Protein AF-A0A1B7NPH6-F1 (afdb_monomer_lite)

InterPro domains:
  IPR001806 Small GTPase [PF00071] (15-55)
  IPR001806 Small GTPase [PS51421] (1-100)
  IPR027417 P-loop containing nucleoside triphosphate hydrolase [G3DSA:3.40.50.300] (7-63)
  IPR027417 P-loop containing nucleoside triphosphate hydrolas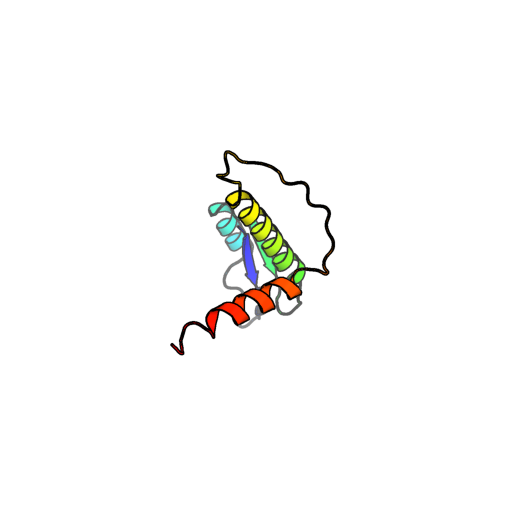e [SSF52540] (15-63)

Organism: NCBI:txid1955775

Structure (mmCIF, N/CA/C/O backbone):
data_AF-A0A1B7NPH6-F1
#
_entry.id   AF-A0A1B7NPH6-F1
#
loop_
_atom_site.group_PDB
_atom_site.id
_atom_site.type_symbol
_atom_site.label_atom_id
_atom_site.label_alt_id
_atom_site.label_comp_id
_atom_site.label_asym_id
_atom_site.label_entity_id
_atom_site.label_seq_id
_atom_site.pdbx_PDB_ins_code
_atom_site.Cartn_x
_atom_site.Cartn_y
_atom_site.Cartn_z
_atom_site.occupancy
_atom_site.B_iso_or_equiv
_atom_site.auth_seq_id
_atom_site.auth_comp_id
_atom_site.auth_asym_id
_atom_site.auth_atom_id
_atom_site.pdbx_PDB_model_num
ATOM 1 N N . MET A 1 1 ? -11.143 -0.368 6.769 1.00 83.06 1 MET A N 1
ATOM 2 C CA . MET A 1 1 ? -10.292 -1.516 6.392 1.00 83.06 1 MET A CA 1
ATOM 3 C C . MET A 1 1 ? -9.507 -1.112 5.157 1.00 83.06 1 MET A C 1
ATOM 5 O O . MET A 1 1 ? -10.086 -0.508 4.255 1.00 83.06 1 MET A O 1
ATOM 9 N N . THR A 1 2 ? -8.200 -1.358 5.162 1.00 90.75 2 THR A N 1
ATOM 10 C CA . THR A 1 2 ? -7.254 -0.815 4.178 1.00 90.75 2 THR A CA 1
ATOM 11 C C . THR A 1 2 ? -6.361 -1.942 3.681 1.00 90.75 2 THR A C 1
ATOM 13 O O . THR A 1 2 ? -5.820 -2.696 4.487 1.00 90.75 2 THR A O 1
ATOM 16 N N . VAL A 1 3 ? -6.230 -2.060 2.363 1.00 92.25 3 VAL A N 1
ATOM 17 C CA . VAL A 1 3 ? -5.298 -2.961 1.683 1.00 92.25 3 VAL A CA 1
ATOM 18 C C . VAL A 1 3 ? -4.019 -2.183 1.408 1.00 92.25 3 VAL A C 1
ATOM 20 O O . VAL A 1 3 ? -4.068 -1.076 0.869 1.00 92.25 3 VAL A O 1
ATOM 23 N N . VAL A 1 4 ? -2.885 -2.766 1.784 1.00 92.69 4 VAL A N 1
ATOM 24 C CA . VAL A 1 4 ? -1.564 -2.153 1.633 1.00 92.69 4 VAL A CA 1
ATOM 25 C C . VAL A 1 4 ? -0.711 -3.028 0.723 1.00 92.69 4 VAL A C 1
ATOM 27 O O . VAL A 1 4 ? -0.652 -4.240 0.928 1.00 92.69 4 VAL A O 1
ATOM 30 N N . ALA A 1 5 ? -0.057 -2.422 -0.266 1.00 92.19 5 ALA A N 1
ATOM 31 C CA . ALA A 1 5 ? 0.911 -3.087 -1.134 1.00 92.19 5 ALA A CA 1
ATOM 32 C C . ALA A 1 5 ? 2.308 -2.481 -0.940 1.00 92.19 5 ALA A C 1
ATOM 34 O O . ALA A 1 5 ? 2.461 -1.261 -0.975 1.00 92.19 5 ALA A O 1
ATOM 35 N N . ASP A 1 6 ? 3.315 -3.335 -0.741 1.00 90.31 6 ASP A N 1
ATOM 36 C CA . ASP A 1 6 ? 4.720 -2.923 -0.650 1.00 90.31 6 ASP A CA 1
ATOM 37 C C . ASP A 1 6 ? 5.403 -3.013 -2.022 1.00 90.31 6 ASP A C 1
ATOM 39 O O . ASP A 1 6 ? 5.248 -3.996 -2.750 1.00 90.31 6 ASP A O 1
ATOM 43 N N . THR A 1 7 ? 6.164 -1.976 -2.362 1.00 89.44 7 THR A N 1
ATOM 44 C CA . THR A 1 7 ? 6.862 -1.793 -3.642 1.00 89.44 7 THR A CA 1
ATOM 45 C C . THR A 1 7 ? 8.390 -1.856 -3.513 1.00 89.44 7 THR A C 1
ATOM 47 O O . THR A 1 7 ? 9.095 -1.779 -4.517 1.00 89.44 7 THR A O 1
ATOM 50 N N . ALA A 1 8 ? 8.916 -2.079 -2.303 1.00 83.50 8 ALA A N 1
ATOM 51 C CA . ALA A 1 8 ? 10.344 -2.028 -1.972 1.00 83.50 8 ALA A CA 1
ATOM 52 C C . ALA A 1 8 ? 11.273 -2.963 -2.770 1.00 83.50 8 ALA A C 1
ATOM 54 O O . ALA A 1 8 ? 12.476 -2.708 -2.858 1.00 83.50 8 ALA A O 1
ATOM 55 N N . TRP A 1 9 ? 10.736 -4.047 -3.336 1.00 77.38 9 TRP A N 1
ATOM 56 C CA . TRP A 1 9 ? 11.518 -5.133 -3.943 1.00 77.38 9 TRP A CA 1
ATOM 57 C C . TRP A 1 9 ? 11.244 -5.337 -5.434 1.00 77.38 9 TRP A C 1
ATOM 59 O O . TRP A 1 9 ? 11.483 -6.420 -5.964 1.00 77.38 9 TRP A O 1
ATOM 69 N N . VAL A 1 10 ? 10.752 -4.300 -6.113 1.00 82.88 10 VAL A N 1
ATOM 70 C CA . VAL A 1 10 ? 10.601 -4.319 -7.570 1.00 82.88 10 VAL A CA 1
ATOM 71 C C . VAL A 1 10 ? 11.966 -4.090 -8.220 1.00 82.88 10 VAL A C 1
ATOM 73 O O . VAL A 1 10 ? 12.612 -3.066 -7.997 1.00 82.88 10 VAL A O 1
ATOM 76 N N . ALA A 1 11 ? 12.398 -5.050 -9.033 1.00 80.88 11 ALA A N 1
ATOM 77 C CA . ALA A 1 11 ? 13.635 -4.989 -9.805 1.00 80.88 11 ALA A CA 1
ATOM 78 C C . ALA A 1 11 ? 13.390 -5.498 -11.238 1.00 80.88 11 ALA A C 1
ATOM 80 O O . ALA A 1 11 ? 12.390 -6.178 -11.475 1.00 80.88 11 ALA A O 1
ATOM 81 N N . PRO A 1 12 ? 14.267 -5.205 -12.216 1.00 84.00 12 PRO A N 1
ATOM 82 C CA . PRO A 1 12 ? 14.090 -5.685 -13.590 1.00 84.00 12 PRO A CA 1
ATOM 83 C C . PRO A 1 12 ? 13.986 -7.215 -13.706 1.00 84.00 12 PRO A C 1
ATOM 85 O O . PRO A 1 12 ? 13.250 -7.721 -14.546 1.00 84.00 12 PRO A O 1
ATOM 88 N N . ASP A 1 13 ? 14.691 -7.950 -12.843 1.00 90.56 13 ASP A N 1
ATOM 89 C CA . ASP A 1 13 ? 14.674 -9.414 -12.739 1.00 90.56 13 ASP A CA 1
ATOM 90 C C . ASP A 1 13 ? 13.553 -9.949 -11.830 1.00 90.56 13 ASP A C 1
ATOM 92 O O . ASP A 1 13 ? 13.285 -11.151 -11.801 1.00 90.56 13 ASP A O 1
ATOM 96 N N . ARG A 1 14 ? 12.887 -9.062 -11.083 1.00 85.56 14 ARG A N 1
ATOM 97 C CA . ARG A 1 14 ? 11.774 -9.363 -10.173 1.00 85.56 14 ARG A CA 1
ATOM 98 C C . ARG A 1 14 ? 10.686 -8.304 -10.332 1.00 85.56 14 ARG A C 1
ATOM 100 O O . ARG A 1 14 ? 10.551 -7.418 -9.478 1.00 85.56 14 ARG A O 1
ATOM 107 N N . PRO A 1 15 ? 9.940 -8.350 -11.449 1.00 85.12 15 PRO A N 1
ATOM 108 C CA . PRO A 1 15 ? 8.904 -7.374 -11.710 1.00 85.12 15 PRO A CA 1
ATOM 109 C C . PRO A 1 15 ? 7.780 -7.497 -10.686 1.00 85.12 15 PRO A C 1
ATOM 111 O O . PRO A 1 15 ? 7.564 -8.528 -10.044 1.00 85.12 15 PRO A O 1
ATOM 114 N N . ARG A 1 16 ? 7.034 -6.407 -10.558 1.00 88.06 16 ARG A N 1
ATOM 115 C CA . ARG A 1 16 ? 5.865 -6.336 -9.694 1.00 88.06 16 ARG A CA 1
ATOM 116 C C . ARG A 1 16 ? 4.808 -7.360 -10.136 1.00 88.06 16 ARG A C 1
ATOM 118 O O . ARG A 1 16 ? 4.420 -7.373 -11.297 1.00 88.06 16 ARG A O 1
ATOM 125 N N . ALA A 1 17 ? 4.322 -8.174 -9.195 1.00 88.44 17 ALA A N 1
ATOM 126 C CA . ALA A 1 17 ? 3.341 -9.230 -9.476 1.00 88.44 17 ALA A CA 1
ATOM 127 C C . ALA A 1 17 ? 1.894 -8.727 -9.630 1.00 88.44 17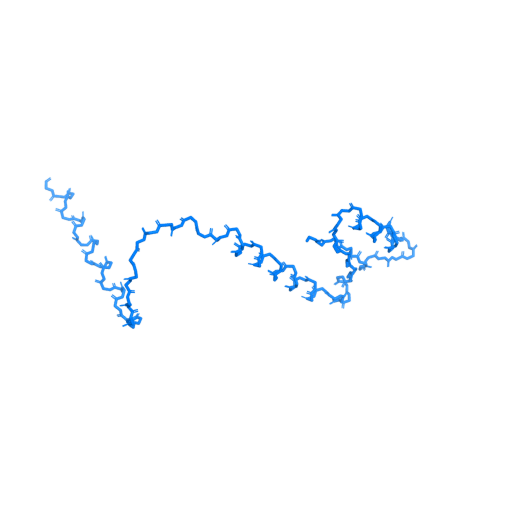 ALA A C 1
ATOM 129 O O . ALA A 1 17 ? 1.093 -9.374 -10.290 1.00 88.44 17 ALA A O 1
ATOM 130 N N . VAL A 1 18 ? 1.555 -7.606 -8.991 1.00 89.44 18 VAL A N 1
ATOM 131 C CA . VAL A 1 18 ? 0.203 -7.028 -8.986 1.00 89.44 18 VAL A CA 1
ATOM 132 C C . VAL A 1 18 ? 0.322 -5.570 -9.358 1.00 89.44 18 VAL A C 1
ATOM 134 O O . VAL A 1 18 ? 0.953 -4.830 -8.613 1.00 89.44 18 VAL A O 1
ATOM 137 N N . THR A 1 19 ? -0.275 -5.141 -10.459 1.00 92.69 19 THR A N 1
ATOM 138 C CA . THR A 1 19 ? -0.269 -3.737 -10.891 1.00 92.69 19 THR A CA 1
ATOM 139 C C . THR A 1 19 ? -1.009 -2.827 -9.904 1.00 92.69 19 THR A C 1
ATOM 141 O O . THR A 1 19 ? -1.758 -3.275 -9.028 1.00 92.69 19 THR A O 1
ATOM 144 N N . THR A 1 20 ? -0.796 -1.517 -10.024 1.00 93.88 20 THR A N 1
ATO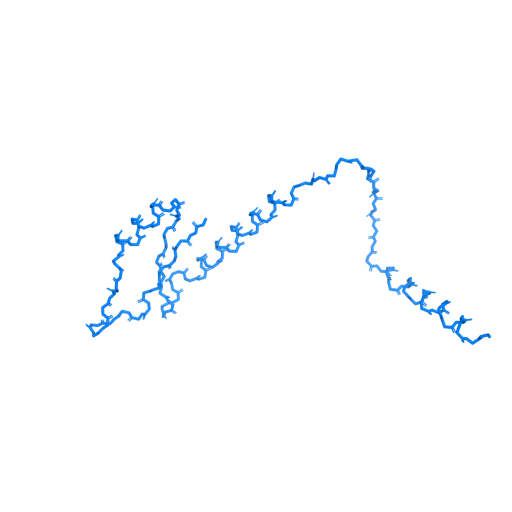M 145 C CA . THR A 1 20 ? -1.521 -0.525 -9.220 1.00 93.88 20 THR A CA 1
ATOM 146 C C . THR A 1 20 ? -3.024 -0.591 -9.488 1.00 93.88 20 THR A C 1
ATOM 148 O O . THR A 1 20 ? -3.830 -0.510 -8.561 1.00 93.88 20 THR A O 1
ATOM 151 N N . GLU A 1 21 ? -3.413 -0.771 -10.746 1.00 95.88 21 GLU A N 1
ATOM 152 C CA . GLU A 1 21 ? -4.797 -0.863 -11.201 1.00 95.88 21 GLU A CA 1
ATOM 153 C C . GLU A 1 21 ? -5.488 -2.099 -10.622 1.00 95.88 21 GLU A C 1
ATOM 155 O O . GLU A 1 21 ? -6.575 -1.976 -10.055 1.00 95.88 21 GLU A O 1
ATOM 160 N N . GLU A 1 22 ? -4.835 -3.262 -10.676 1.00 95.56 22 GLU A N 1
ATOM 161 C CA . GLU A 1 22 ? -5.346 -4.503 -10.082 1.00 95.56 22 GLU A CA 1
ATOM 162 C C . GLU A 1 22 ? -5.524 -4.371 -8.568 1.00 95.56 22 GLU A C 1
ATOM 164 O O . GLU A 1 22 ? -6.565 -4.747 -8.025 1.00 95.56 22 GLU A O 1
ATOM 169 N N . GLY A 1 23 ? -4.544 -3.780 -7.876 1.00 95.06 23 GLY A N 1
ATOM 170 C CA . GLY A 1 23 ? -4.629 -3.524 -6.438 1.00 95.06 23 GLY A CA 1
ATOM 171 C C . GLY A 1 23 ? -5.786 -2.588 -6.071 1.00 95.06 23 GLY A C 1
ATOM 172 O O . GLY A 1 23 ? -6.540 -2.861 -5.130 1.00 95.06 23 GLY A O 1
ATOM 173 N N . ARG A 1 24 ? -5.985 -1.515 -6.848 1.00 96.56 24 ARG A N 1
ATOM 174 C CA . ARG A 1 24 ? -7.113 -0.585 -6.674 1.00 96.56 24 ARG A CA 1
ATOM 175 C C . ARG A 1 24 ? -8.448 -1.258 -6.937 1.00 96.56 24 ARG A C 1
ATOM 177 O O . ARG A 1 24 ? -9.389 -1.060 -6.169 1.00 96.56 24 ARG A O 1
ATOM 184 N N . GLU A 1 25 ? -8.552 -2.041 -8.006 1.00 97.25 25 GLU A N 1
ATOM 185 C CA . GLU A 1 25 ? -9.786 -2.743 -8.324 1.00 97.25 25 GLU A CA 1
ATOM 186 C C . GLU A 1 25 ? -10.134 -3.761 -7.235 1.00 97.25 25 GLU A C 1
ATOM 188 O O . GLU A 1 25 ? -11.282 -3.813 -6.785 1.00 97.25 25 GLU A O 1
ATOM 193 N N . PHE A 1 26 ? -9.145 -4.515 -6.759 1.00 95.50 26 PHE A N 1
ATOM 194 C CA . PHE A 1 26 ? -9.301 -5.450 -5.654 1.00 95.50 26 PHE A CA 1
ATOM 195 C C . PHE A 1 26 ? -9.813 -4.755 -4.387 1.00 95.50 26 PHE A C 1
ATOM 197 O O . PHE A 1 26 ? -10.829 -5.164 -3.822 1.00 95.50 26 PHE A O 1
ATOM 204 N N . ALA A 1 27 ? -9.177 -3.657 -3.973 1.00 96.12 27 ALA A N 1
ATOM 205 C CA . ALA A 1 27 ? -9.614 -2.903 -2.802 1.00 96.12 27 ALA A CA 1
ATOM 206 C C . ALA A 1 27 ? -11.032 -2.337 -2.977 1.00 96.12 27 ALA A C 1
ATOM 208 O O . ALA A 1 27 ? -11.847 -2.435 -2.059 1.00 96.12 27 ALA A O 1
ATOM 209 N N . ARG A 1 28 ? -11.363 -1.829 -4.174 1.00 96.12 28 ARG A N 1
ATOM 210 C CA . ARG A 1 28 ? -12.708 -1.344 -4.515 1.00 96.12 28 ARG A CA 1
ATOM 211 C C . ARG A 1 28 ? -13.759 -2.444 -4.366 1.00 96.12 28 ARG A C 1
ATOM 213 O O . ARG A 1 28 ? -14.805 -2.192 -3.775 1.00 96.12 28 ARG A O 1
ATOM 220 N N . ARG A 1 29 ? -13.485 -3.657 -4.862 1.00 96.62 29 ARG A N 1
ATOM 221 C CA . ARG A 1 29 ? -14.389 -4.818 -4.733 1.00 96.62 29 ARG A CA 1
ATOM 222 C C . ARG A 1 29 ? -14.628 -5.206 -3.270 1.00 96.62 29 ARG A C 1
ATOM 224 O O . ARG A 1 29 ? -15.714 -5.665 -2.940 1.00 96.62 29 ARG A O 1
ATOM 231 N N . LEU A 1 30 ? -13.647 -4.974 -2.397 1.00 95.19 30 LEU A N 1
ATOM 232 C CA . LEU A 1 30 ? -13.751 -5.214 -0.954 1.00 95.19 30 LEU A CA 1
ATOM 233 C C . LEU A 1 30 ? -14.299 -4.020 -0.154 1.00 95.19 30 LEU A C 1
ATOM 235 O O . LEU A 1 30 ? -14.369 -4.099 1.072 1.00 95.19 30 LEU A O 1
ATOM 239 N N . GLY A 1 31 ? -14.628 -2.894 -0.799 1.00 93.75 31 GLY A N 1
ATOM 240 C CA . GLY A 1 31 ? -15.001 -1.658 -0.098 1.00 93.75 31 GLY A CA 1
ATOM 241 C C . GLY A 1 31 ? -13.889 -1.115 0.811 1.00 93.75 31 GLY A C 1
ATOM 242 O O . GLY A 1 31 ? -14.161 -0.444 1.806 1.00 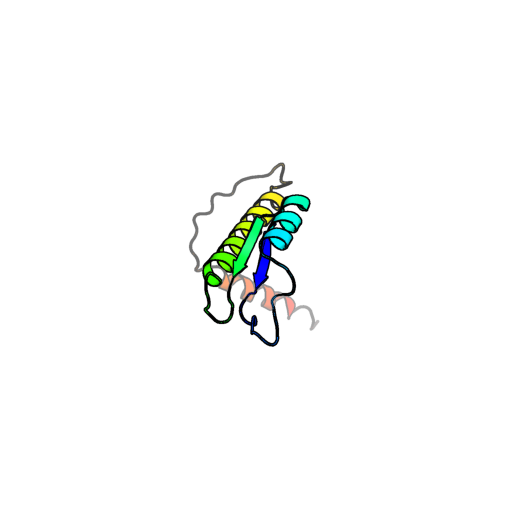93.75 31 GLY A O 1
ATOM 243 N N . CYS A 1 32 ? -12.634 -1.443 0.505 1.00 93.69 32 CYS A N 1
ATOM 244 C CA . CYS A 1 32 ? -11.456 -1.060 1.272 1.00 93.69 32 CYS A CA 1
ATOM 245 C C . CYS A 1 32 ? -10.718 0.108 0.611 1.00 93.69 32 CYS A C 1
ATOM 247 O O . CYS A 1 32 ? -10.790 0.318 -0.600 1.00 93.69 32 CYS A O 1
ATOM 249 N N . LYS A 1 33 ? -9.944 0.844 1.411 1.00 93.19 33 LYS A N 1
ATOM 250 C CA . LYS A 1 33 ? -8.955 1.795 0.884 1.00 93.19 33 LYS A CA 1
ATOM 251 C C . LYS A 1 33 ? -7.759 1.024 0.319 1.00 93.19 33 LYS A C 1
ATOM 253 O O . LYS A 1 33 ? -7.426 -0.036 0.845 1.00 93.19 33 LYS A O 1
ATOM 258 N N . TYR A 1 34 ? -7.104 1.565 -0.703 1.00 94.81 34 TYR A N 1
ATOM 259 C CA . TYR A 1 34 ? -5.856 1.029 -1.249 1.00 94.81 34 TYR A CA 1
ATOM 260 C C . TYR A 1 34 ? -4.721 2.015 -1.013 1.00 94.81 34 TYR A C 1
ATOM 262 O O . TYR A 1 34 ? -4.885 3.202 -1.302 1.00 94.81 34 TYR A O 1
ATOM 270 N N . VAL A 1 35 ? -3.588 1.531 -0.505 1.00 94.38 35 VAL A N 1
ATOM 271 C CA . VAL A 1 35 ? -2.375 2.335 -0.346 1.00 94.38 35 VAL A CA 1
ATOM 272 C C . VAL A 1 35 ? -1.155 1.544 -0.801 1.00 94.38 35 VAL A C 1
ATOM 274 O O . VAL A 1 35 ? -0.987 0.381 -0.441 1.00 94.38 35 VAL A O 1
ATOM 277 N N . GLU A 1 36 ? -0.293 2.196 -1.571 1.00 93.31 36 GLU A N 1
ATOM 278 C CA . GLU A 1 36 ? 1.040 1.695 -1.894 1.00 93.31 36 GLU A CA 1
ATOM 279 C C . GLU A 1 36 ? 2.065 2.361 -0.984 1.00 93.31 36 GLU A C 1
ATOM 281 O O . GLU A 1 36 ? 1.963 3.552 -0.683 1.00 93.31 36 GLU A O 1
ATOM 286 N N . LEU A 1 37 ? 3.042 1.581 -0.537 1.00 92.94 37 LEU A N 1
ATOM 287 C CA . LEU A 1 37 ? 4.199 2.079 0.191 1.00 92.94 37 LEU A CA 1
ATOM 288 C C . LEU A 1 37 ? 5.478 1.434 -0.331 1.00 92.94 37 LEU A C 1
ATOM 290 O O . LEU A 1 37 ? 5.442 0.403 -1.002 1.00 92.94 37 LEU A O 1
ATOM 294 N N . SER A 1 38 ? 6.610 2.041 -0.006 1.00 89.75 38 SER A N 1
ATOM 295 C CA . SER A 1 38 ? 7.933 1.453 -0.160 1.00 89.75 38 SER A CA 1
ATOM 296 C C . SER A 1 38 ? 8.545 1.297 1.224 1.00 89.75 38 SER A C 1
ATOM 298 O O . SER A 1 38 ? 8.870 2.285 1.885 1.00 89.75 38 SER A O 1
ATOM 300 N N . SER A 1 39 ? 8.704 0.056 1.690 1.00 86.56 39 SER A N 1
ATOM 301 C CA . SER A 1 39 ? 9.454 -0.214 2.925 1.00 86.56 39 SER A CA 1
ATOM 302 C C . SER A 1 39 ? 10.945 0.122 2.794 1.00 86.56 39 SER A C 1
ATOM 304 O O . SER A 1 39 ? 11.583 0.462 3.788 1.00 86.56 39 SER A O 1
ATOM 306 N N . LYS A 1 40 ? 11.480 0.101 1.566 1.00 86.56 40 LYS A N 1
ATOM 307 C CA . LYS A 1 40 ? 12.855 0.492 1.239 1.00 86.56 40 LYS A CA 1
ATOM 308 C C . LYS A 1 40 ? 13.070 1.994 1.393 1.00 86.56 40 LYS A C 1
ATOM 310 O O . LYS A 1 40 ? 14.041 2.401 2.021 1.00 86.56 40 LYS A O 1
ATOM 315 N N . ASP A 1 41 ? 12.158 2.791 0.844 1.00 87.25 41 ASP A N 1
ATOM 316 C CA . ASP A 1 41 ? 12.264 4.255 0.857 1.00 87.25 41 ASP A CA 1
ATOM 317 C C . ASP A 1 41 ? 11.570 4.871 2.084 1.00 87.25 41 ASP A C 1
ATOM 319 O O . ASP A 1 41 ? 11.641 6.072 2.311 1.00 87.25 41 ASP A O 1
ATOM 323 N N . ASN A 1 42 ? 10.925 4.040 2.912 1.00 83.31 42 ASN A N 1
ATOM 324 C CA . ASN A 1 42 ? 10.160 4.426 4.099 1.00 83.31 42 ASN A CA 1
ATOM 325 C C . ASN A 1 42 ? 9.008 5.416 3.814 1.00 83.31 42 ASN A C 1
ATOM 327 O O . ASN A 1 42 ? 8.531 6.122 4.706 1.00 83.31 42 ASN A O 1
ATOM 331 N N . GLU A 1 43 ? 8.495 5.431 2.584 1.00 85.38 43 GLU A N 1
ATOM 332 C CA . GLU A 1 43 ? 7.472 6.369 2.125 1.00 85.38 43 GLU A CA 1
ATOM 333 C C . GLU A 1 43 ? 6.241 5.624 1.579 1.00 85.38 43 GLU A C 1
ATOM 335 O O . GLU A 1 43 ? 6.385 4.772 0.702 1.00 85.38 43 GLU A O 1
ATOM 340 N N . PRO A 1 44 ? 5.010 5.901 2.052 1.00 83.06 44 PRO A N 1
ATOM 341 C CA . PRO A 1 44 ? 4.615 6.642 3.253 1.00 83.06 44 PRO A CA 1
ATOM 342 C C . PRO A 1 44 ? 4.338 5.703 4.449 1.00 83.06 44 PRO A C 1
ATOM 344 O O . PRO A 1 44 ? 3.248 5.718 5.026 1.00 83.06 44 PRO A O 1
ATOM 347 N N . VAL A 1 45 ? 5.314 4.879 4.854 1.00 86.81 45 VAL A N 1
ATOM 348 C CA . VAL A 1 45 ? 5.129 3.815 5.870 1.00 86.81 45 VAL A CA 1
ATOM 349 C C . VAL A 1 45 ? 4.576 4.355 7.193 1.00 86.81 45 VAL A C 1
ATOM 351 O O . VAL A 1 45 ? 3.584 3.841 7.714 1.00 86.81 45 VAL A O 1
ATOM 354 N N . VAL A 1 46 ? 5.180 5.420 7.730 1.00 88.94 46 VAL A N 1
ATOM 355 C CA . VAL A 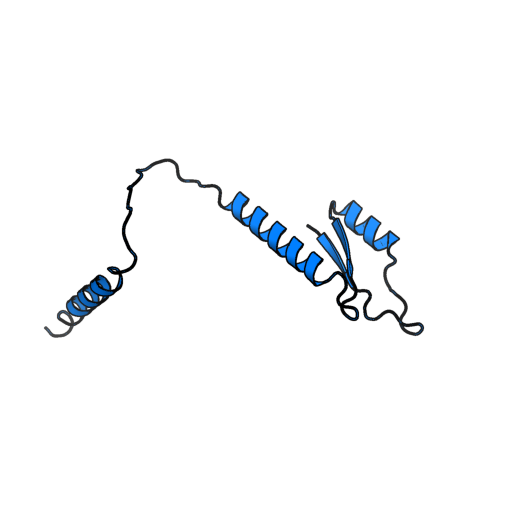1 46 ? 4.792 5.993 9.032 1.00 88.94 46 VAL A CA 1
ATOM 356 C C . VAL A 1 46 ? 3.354 6.510 9.016 1.00 88.94 46 VAL A C 1
ATOM 358 O O . VAL A 1 46 ? 2.602 6.270 9.964 1.00 88.94 46 VAL A O 1
ATOM 361 N N . ALA A 1 47 ? 2.954 7.192 7.942 1.00 88.38 47 ALA A N 1
ATOM 362 C CA . ALA A 1 47 ? 1.603 7.725 7.802 1.00 88.38 47 ALA A CA 1
ATOM 363 C C . ALA A 1 47 ? 0.572 6.591 7.727 1.00 88.38 47 ALA A C 1
ATOM 365 O O . ALA A 1 47 ? -0.398 6.596 8.484 1.00 88.38 47 ALA A O 1
ATOM 366 N N . VAL A 1 48 ? 0.837 5.567 6.906 1.00 90.00 48 VAL A N 1
ATOM 367 C CA . VAL A 1 48 ? -0.051 4.404 6.749 1.00 90.00 48 VAL A CA 1
ATOM 368 C C . VAL A 1 48 ? -0.257 3.681 8.073 1.00 90.00 48 VAL A C 1
ATOM 370 O O . VAL A 1 48 ? -1.392 3.433 8.477 1.00 90.00 48 VAL A O 1
ATOM 373 N N . VAL A 1 49 ? 0.826 3.376 8.790 1.00 89.31 49 VAL A N 1
ATOM 374 C CA . VAL A 1 49 ? 0.736 2.679 10.081 1.00 89.31 49 VAL A CA 1
ATOM 375 C C . VAL A 1 49 ? 0.012 3.541 11.119 1.00 89.31 49 VAL A C 1
ATOM 377 O O . VAL A 1 49 ? -0.820 3.033 11.875 1.00 89.31 49 VAL A O 1
ATOM 380 N N . THR A 1 50 ? 0.268 4.851 11.135 1.00 91.69 50 THR A N 1
ATOM 381 C CA . THR A 1 50 ? -0.418 5.785 12.038 1.00 91.69 50 THR A CA 1
ATOM 382 C C . THR A 1 50 ? -1.922 5.807 11.779 1.00 91.69 50 THR A C 1
ATOM 384 O O . THR A 1 50 ? -2.709 5.725 12.727 1.00 91.69 50 THR A O 1
ATOM 387 N N . ASP A 1 51 ? -2.340 5.863 10.517 1.00 89.69 51 ASP A N 1
ATOM 388 C CA . ASP A 1 51 ? -3.753 5.871 10.150 1.00 89.69 51 ASP A CA 1
ATOM 389 C C . ASP A 1 51 ? -4.441 4.548 10.492 1.00 89.69 51 ASP A C 1
ATOM 391 O O . ASP A 1 51 ? -5.531 4.565 11.066 1.00 89.69 51 ASP A O 1
ATOM 395 N N . LEU A 1 52 ? -3.780 3.407 10.274 1.00 90.12 52 LEU A N 1
ATOM 396 C CA . LEU A 1 52 ? -4.288 2.097 10.695 1.00 90.12 52 LEU A CA 1
ATOM 397 C C . LEU A 1 52 ? -4.506 2.022 12.214 1.00 90.12 52 LEU A C 1
ATOM 399 O O . LEU A 1 52 ? -5.542 1.535 12.672 1.00 90.12 52 LEU A O 1
ATOM 403 N N . ILE A 1 53 ? -3.572 2.549 13.013 1.00 91.94 53 ILE A N 1
ATOM 404 C CA . ILE A 1 53 ? -3.712 2.614 14.476 1.00 91.94 53 ILE A CA 1
ATOM 405 C C . ILE A 1 53 ? -4.886 3.518 14.871 1.00 91.94 53 ILE A C 1
ATOM 407 O O . ILE A 1 53 ? -5.642 3.185 15.791 1.00 91.94 53 ILE A O 1
ATOM 411 N N . ARG A 1 54 ? -5.054 4.666 14.205 1.00 90.06 54 ARG A N 1
ATOM 412 C CA . ARG A 1 54 ? -6.170 5.589 14.465 1.00 90.06 54 ARG A CA 1
ATOM 413 C C . ARG A 1 54 ? -7.513 4.946 14.130 1.00 90.06 54 ARG A C 1
ATOM 415 O O . ARG A 1 54 ? -8.417 5.013 14.962 1.00 90.06 54 ARG A O 1
ATOM 422 N N . GLU A 1 55 ? -7.624 4.292 12.973 1.00 87.81 55 GLU A N 1
ATOM 423 C CA . GLU A 1 55 ? -8.820 3.548 12.561 1.00 87.81 55 GLU A CA 1
ATOM 424 C C . GLU A 1 55 ? -9.150 2.435 13.562 1.00 87.81 55 GLU A C 1
ATOM 426 O O . GLU A 1 55 ? -10.286 2.345 14.030 1.00 87.81 55 GLU A O 1
ATOM 431 N N . HIS A 1 56 ? -8.151 1.645 13.969 1.00 88.56 56 HIS A N 1
ATOM 432 C CA . HIS A 1 56 ? -8.336 0.590 14.963 1.00 88.56 56 HIS A CA 1
ATOM 433 C C . HIS A 1 56 ? -8.858 1.151 16.293 1.00 88.56 56 HIS A C 1
ATOM 435 O O . HIS A 1 56 ? -9.874 0.691 16.807 1.00 88.56 56 HIS A O 1
ATOM 441 N N . ARG A 1 57 ? -8.229 2.205 16.830 1.00 89.31 57 ARG A N 1
ATOM 442 C CA . ARG A 1 57 ? -8.664 2.838 18.089 1.00 89.31 57 ARG A CA 1
ATOM 443 C C . ARG A 1 57 ? -10.071 3.431 18.002 1.00 89.31 57 ARG A C 1
ATOM 445 O O . ARG A 1 57 ? -10.794 3.400 18.998 1.00 89.31 57 ARG A O 1
ATOM 452 N N . ALA A 1 58 ? -10.456 3.986 16.853 1.00 86.25 58 ALA A N 1
ATOM 453 C CA . ALA A 1 58 ? -11.804 4.504 16.636 1.00 86.25 58 ALA A CA 1
ATOM 454 C C . ALA A 1 58 ? -12.850 3.376 16.636 1.00 86.25 58 ALA A C 1
ATOM 456 O O . ALA A 1 58 ? -13.873 3.502 17.307 1.00 86.25 58 ALA A O 1
ATOM 457 N N . GLY A 1 59 ? -12.561 2.253 15.969 1.00 77.62 59 GLY A N 1
ATOM 458 C CA . GLY A 1 59 ? -13.432 1.074 15.959 1.00 77.62 59 GLY A CA 1
ATOM 459 C C . GLY A 1 59 ? -13.588 0.429 17.340 1.00 77.62 59 GLY A C 1
ATOM 460 O O . GLY A 1 59 ? -14.704 0.144 17.769 1.00 77.62 59 GLY A O 1
ATOM 461 N N . THR A 1 60 ? -12.498 0.290 18.101 1.00 70.38 60 THR A N 1
ATOM 462 C CA . THR A 1 60 ? -12.544 -0.277 19.463 1.00 70.38 60 THR A CA 1
ATOM 463 C C . THR A 1 60 ? -13.373 0.585 20.421 1.00 70.38 60 THR A C 1
ATOM 465 O O . THR A 1 60 ? -14.048 0.058 21.302 1.00 70.38 60 THR A O 1
ATOM 468 N N . ARG A 1 61 ? -13.390 1.913 20.234 1.00 57.97 61 ARG A N 1
ATOM 469 C CA . ARG A 1 61 ? -14.249 2.825 21.011 1.00 57.97 61 ARG A CA 1
ATOM 470 C C . ARG A 1 61 ? -15.734 2.697 20.672 1.00 57.97 61 ARG A C 1
ATOM 472 O O . ARG A 1 61 ? -16.554 2.906 21.556 1.00 57.97 61 ARG A O 1
ATOM 479 N N . GLN A 1 62 ? -16.083 2.347 19.435 1.00 52.56 62 GLN A N 1
ATOM 480 C CA . GLN A 1 62 ? -17.480 2.135 19.041 1.00 52.56 62 GLN A CA 1
ATOM 481 C C . GLN A 1 62 ? -18.037 0.820 19.601 1.00 52.56 62 GLN A C 1
ATOM 483 O O . GLN A 1 62 ? -19.164 0.804 20.091 1.00 52.56 62 GLN A O 1
ATOM 488 N N . ILE A 1 63 ? -17.228 -0.246 19.624 1.00 55.00 63 ILE A N 1
ATOM 489 C CA . ILE A 1 63 ? -17.598 -1.545 20.219 1.00 55.00 63 ILE A CA 1
ATOM 490 C C . ILE A 1 63 ? -17.696 -1.450 21.755 1.00 55.00 63 ILE A C 1
ATOM 492 O O . ILE A 1 63 ? -18.493 -2.146 22.374 1.00 55.00 63 ILE A O 1
ATOM 496 N N . ALA A 1 64 ? -16.943 -0.538 22.376 1.00 50.47 64 ALA A N 1
ATOM 497 C CA . ALA A 1 64 ? -16.993 -0.252 23.809 1.00 50.47 64 ALA A CA 1
ATOM 498 C C . ALA A 1 64 ? -18.063 0.793 24.206 1.00 50.47 64 ALA A C 1
ATOM 500 O O . ALA A 1 64 ? -17.871 1.530 25.175 1.00 50.47 64 ALA A O 1
ATOM 501 N N . SER A 1 65 ? -19.185 0.880 23.479 1.00 49.06 65 SER A N 1
ATOM 502 C CA . SER A 1 65 ? -20.344 1.670 23.925 1.00 49.06 65 SER A CA 1
ATOM 503 C C . SER A 1 65 ? -21.201 0.847 24.900 1.00 49.06 65 SER A C 1
ATOM 505 O O . SER A 1 65 ? -21.415 -0.344 24.675 1.00 49.06 65 SER A O 1
ATOM 507 N N . PRO A 1 66 ? -21.655 1.433 26.020 1.00 48.75 66 PRO A N 1
ATOM 508 C CA . PRO A 1 66 ? -21.896 0.682 27.241 1.00 48.75 66 PRO A CA 1
ATOM 509 C C . PRO A 1 66 ? -23.291 0.058 27.268 1.00 48.75 66 PRO A C 1
ATOM 511 O O . PRO A 1 66 ? -24.298 0.764 27.291 1.00 48.75 66 PRO A O 1
ATOM 514 N N . ILE A 1 67 ? -23.362 -1.260 27.451 1.00 48.62 67 ILE A N 1
ATOM 515 C CA . ILE A 1 67 ? -24.460 -1.825 28.241 1.00 48.62 67 ILE A CA 1
ATOM 516 C C . ILE A 1 67 ? -24.165 -1.450 29.699 1.00 48.62 67 ILE A C 1
ATOM 518 O O . ILE A 1 67 ? -23.554 -2.205 30.448 1.00 48.62 67 ILE A O 1
ATOM 522 N N . ALA A 1 68 ? -24.532 -0.235 30.093 1.00 48.94 68 ALA A N 1
ATOM 523 C CA . ALA A 1 68 ? -24.570 0.173 31.492 1.00 48.94 68 ALA A CA 1
ATOM 524 C C . ALA A 1 68 ? -25.773 1.092 31.703 1.00 48.94 68 ALA A C 1
ATOM 526 O O . ALA A 1 68 ? -25.656 2.292 31.955 1.00 48.94 68 ALA A O 1
ATOM 527 N N . HIS A 1 69 ? -26.964 0.508 31.590 1.00 45.81 69 HIS A N 1
ATOM 528 C CA . HIS A 1 69 ? -28.125 1.060 32.266 1.00 45.81 69 HIS A CA 1
ATOM 529 C C . HIS A 1 69 ? -27.917 0.949 33.780 1.00 45.81 69 HIS A C 1
ATOM 531 O O . HIS A 1 69 ? -27.993 -0.128 34.358 1.00 45.81 69 HIS A O 1
ATOM 537 N N . GLY A 1 70 ? -27.668 2.106 34.396 1.00 42.75 70 GLY A N 1
ATOM 538 C CA . GLY A 1 70 ? -28.034 2.400 35.776 1.00 42.75 70 GLY A CA 1
ATOM 539 C C . GLY A 1 70 ? -27.060 1.945 36.862 1.00 42.75 70 GLY A C 1
ATOM 540 O O . GLY A 1 70 ? -27.194 0.851 37.391 1.00 42.75 70 GLY A O 1
ATOM 541 N N . ARG A 1 71 ? -26.197 2.860 37.327 1.00 38.84 71 ARG A N 1
ATOM 542 C CA . ARG A 1 71 ? -26.229 3.365 38.719 1.00 38.84 71 ARG A CA 1
ATOM 543 C C . ARG A 1 71 ? -25.067 4.316 39.022 1.00 38.84 71 ARG A C 1
ATOM 545 O O . ARG A 1 71 ? -23.911 3.956 38.867 1.00 38.84 71 ARG A O 1
ATOM 552 N N . ALA A 1 72 ? -25.459 5.479 39.546 1.00 38.44 72 ALA A N 1
ATOM 553 C CA . ALA A 1 72 ? -24.750 6.375 40.464 1.00 38.44 72 ALA A CA 1
ATOM 554 C C . ALA A 1 72 ? -23.325 6.840 40.095 1.00 38.44 72 ALA A C 1
ATOM 556 O O . ALA A 1 72 ? -22.346 6.115 40.237 1.00 38.44 72 ALA A O 1
ATOM 557 N N . GLN A 1 73 ? -23.217 8.130 39.758 1.00 44.56 73 GLN A N 1
ATOM 558 C CA . GLN A 1 73 ? -21.979 8.902 39.879 1.00 44.56 73 GLN A CA 1
ATOM 559 C C . GLN A 1 73 ? -21.480 8.911 41.333 1.00 44.56 73 GLN A C 1
ATOM 561 O O . GLN A 1 73 ? -22.256 9.224 42.237 1.00 44.56 73 GLN A O 1
ATOM 566 N N . PRO A 1 74 ? -20.169 8.743 41.551 1.00 41.50 74 PRO A N 1
ATOM 567 C CA . PRO A 1 74 ? -19.483 9.366 42.667 1.00 41.50 74 PRO A CA 1
ATOM 568 C C . PRO A 1 74 ? -18.523 10.428 42.126 1.00 41.50 74 PRO A C 1
ATOM 570 O O . PRO A 1 74 ? -17.569 10.137 41.403 1.00 41.50 74 PRO A O 1
ATOM 573 N N . THR A 1 75 ? -18.762 11.680 42.497 1.00 54.97 75 THR A N 1
ATOM 574 C CA . THR A 1 75 ? -17.785 12.756 42.359 1.00 54.97 75 THR A CA 1
ATOM 575 C C . THR A 1 75 ? -16.607 12.459 43.291 1.00 54.97 75 THR A C 1
ATOM 577 O O . THR A 1 75 ? -16.716 12.580 44.507 1.00 54.97 75 THR A O 1
ATOM 580 N N . TYR A 1 76 ? -15.461 12.042 42.743 1.00 39.56 76 TYR A N 1
ATOM 581 C CA . TYR A 1 76 ? -14.231 11.891 43.526 1.00 39.56 76 TYR A CA 1
ATOM 582 C C . TYR A 1 76 ? -13.085 12.657 42.872 1.00 39.56 76 TYR A C 1
ATOM 584 O O . TYR A 1 76 ? -12.341 12.164 42.028 1.00 39.56 76 TYR A O 1
ATOM 592 N N . ARG A 1 77 ? -12.977 13.920 43.281 1.00 48.91 77 ARG A N 1
ATOM 593 C CA . ARG A 1 77 ? -11.778 14.737 43.147 1.00 48.91 77 ARG A CA 1
ATOM 594 C C . ARG A 1 77 ? -10.840 14.293 44.266 1.00 48.91 77 ARG A C 1
ATOM 596 O O . ARG A 1 77 ? -10.986 14.772 45.384 1.00 48.91 77 ARG A O 1
ATOM 603 N N . ASP A 1 78 ? -9.925 13.361 44.005 1.00 40.78 78 ASP A N 1
ATOM 604 C CA . ASP A 1 78 ? -8.905 13.042 45.005 1.00 40.78 78 ASP A CA 1
ATOM 605 C C . ASP A 1 78 ? -7.591 12.517 44.418 1.00 40.78 78 ASP A C 1
ATOM 607 O O . ASP A 1 78 ? -7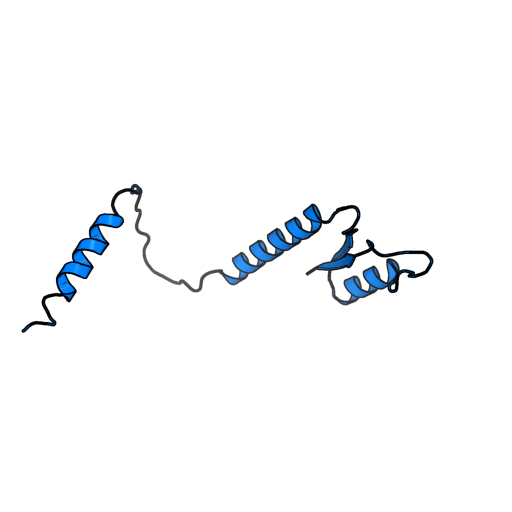.519 11.899 43.358 1.00 40.78 78 ASP A O 1
ATOM 611 N N . SER A 1 79 ? -6.535 12.856 45.139 1.00 49.91 79 SER A N 1
ATOM 612 C CA . SER A 1 79 ? -5.149 12.966 44.703 1.00 49.91 79 SER A CA 1
ATOM 613 C C . SER A 1 79 ? -4.402 11.616 44.725 1.00 49.91 79 SER A C 1
ATOM 615 O O . SER A 1 79 ? -4.768 10.716 45.483 1.00 49.91 79 SER A O 1
ATOM 617 N N . PRO A 1 80 ? -3.271 11.454 44.006 1.00 44.62 80 PRO A N 1
ATOM 618 C CA . PRO A 1 80 ? -2.681 10.140 43.703 1.00 44.62 80 PRO A CA 1
ATOM 619 C C . PRO A 1 80 ? -1.937 9.440 44.860 1.00 44.62 80 PRO A C 1
ATOM 621 O O . PRO A 1 80 ? -1.232 8.461 44.635 1.00 44.62 80 PRO A O 1
ATOM 624 N N . LYS A 1 81 ? -2.020 9.916 46.110 1.00 48.75 81 LYS A N 1
ATOM 625 C CA . LYS A 1 81 ? -1.049 9.545 47.165 1.00 48.75 81 LYS A CA 1
ATOM 626 C C . LYS A 1 81 ? -1.540 8.562 48.242 1.00 48.75 81 LYS A C 1
ATOM 628 O O . LYS A 1 81 ? -0.828 8.352 49.220 1.00 48.75 81 LYS A O 1
ATOM 633 N N . LYS A 1 82 ? -2.715 7.928 48.108 1.00 45.56 82 LYS A N 1
ATOM 634 C CA . LYS A 1 82 ? -3.271 7.057 49.179 1.00 45.56 82 LYS A CA 1
ATOM 635 C C . LYS A 1 82 ? -3.443 5.566 48.843 1.00 45.56 82 LYS A C 1
ATOM 637 O O . LYS A 1 82 ? -3.661 4.782 49.765 1.00 45.56 82 LYS A O 1
ATOM 642 N N . SER A 1 83 ? -3.265 5.149 47.586 1.00 51.34 83 SER A N 1
ATOM 643 C CA . SER A 1 83 ? -3.510 3.758 47.143 1.00 51.34 83 SER A CA 1
ATOM 644 C C . SER A 1 83 ? -2.567 2.716 47.779 1.00 51.34 83 SER A C 1
ATOM 646 O O . SER A 1 83 ? -2.972 1.600 48.091 1.00 51.34 83 SER A O 1
ATOM 648 N N . VAL A 1 84 ? -1.323 3.088 48.098 1.00 52.16 84 VAL A N 1
ATOM 649 C CA . VAL A 1 84 ? -0.309 2.121 48.570 1.00 52.16 84 VAL A CA 1
ATOM 650 C C . VAL A 1 84 ? -0.557 1.640 50.014 1.00 52.16 84 VAL A C 1
ATOM 652 O O . VAL A 1 84 ? -0.150 0.545 50.395 1.00 52.16 84 VAL A O 1
ATOM 655 N N . ARG A 1 85 ? -1.277 2.410 50.845 1.00 51.34 85 ARG A N 1
ATOM 656 C CA . ARG A 1 85 ? -1.463 2.081 52.276 1.00 51.34 85 ARG A CA 1
ATOM 657 C C . ARG A 1 85 ? -2.573 1.060 52.563 1.00 51.34 85 ARG A C 1
ATOM 659 O O . ARG A 1 85 ? -2.683 0.616 53.709 1.00 51.34 85 ARG A O 1
ATOM 666 N N . SER A 1 86 ? -3.422 0.708 51.595 1.00 51.78 86 SER A N 1
ATOM 667 C CA . SER A 1 86 ? -4.514 -0.259 51.812 1.00 51.78 86 SER A CA 1
ATOM 668 C C . SER A 1 86 ? -4.081 -1.708 51.555 1.00 51.78 86 SER A C 1
ATOM 670 O O . SER A 1 86 ? -4.519 -2.601 52.281 1.00 51.78 86 SER A O 1
ATOM 672 N N . LEU A 1 87 ? -3.146 -1.937 50.625 1.00 52.66 87 LEU A N 1
ATOM 673 C CA . LEU A 1 87 ? -2.618 -3.271 50.305 1.00 52.66 87 LEU A CA 1
ATOM 674 C C . LEU A 1 87 ? -1.849 -3.904 51.478 1.00 52.66 87 LEU A C 1
ATOM 676 O O . LEU A 1 87 ? -2.044 -5.080 51.789 1.00 52.66 87 LEU A O 1
ATOM 680 N N . ALA A 1 88 ? -1.062 -3.112 52.212 1.00 51.28 88 ALA A N 1
ATOM 681 C CA . ALA A 1 88 ? -0.307 -3.598 53.372 1.00 51.28 88 ALA A CA 1
ATOM 682 C C . ALA A 1 88 ? -1.206 -4.084 54.531 1.00 51.28 88 ALA A C 1
ATOM 684 O O . ALA A 1 88 ? -0.829 -4.984 55.283 1.00 51.28 88 ALA A O 1
ATOM 685 N N . ARG A 1 89 ? -2.421 -3.532 54.677 1.00 53.03 89 ARG A N 1
ATOM 686 C CA . ARG A 1 89 ? -3.375 -3.957 55.720 1.00 53.03 89 ARG A CA 1
ATOM 687 C C . ARG A 1 89 ? -4.124 -5.240 55.366 1.00 53.03 89 ARG A C 1
ATOM 689 O O . ARG A 1 89 ? -4.539 -5.950 56.281 1.00 53.03 89 ARG A O 1
ATOM 696 N N . PHE A 1 90 ? -4.281 -5.552 54.081 1.00 51.25 90 PHE A N 1
ATOM 697 C CA . PHE A 1 90 ? -4.991 -6.756 53.650 1.00 51.25 90 PHE A CA 1
ATOM 698 C C . PHE A 1 90 ? -4.120 -8.017 53.782 1.00 51.25 90 PHE A C 1
ATOM 700 O O . PHE A 1 90 ? -4.592 -9.045 54.262 1.00 51.25 90 PHE A O 1
ATOM 707 N N . LEU A 1 91 ? -2.820 -7.921 53.480 1.00 54.81 91 LEU A N 1
ATOM 708 C CA . LEU A 1 91 ? -1.880 -9.045 53.623 1.00 54.81 91 LEU A CA 1
ATOM 709 C C . LEU A 1 91 ? -1.630 -9.441 55.089 1.00 54.81 91 LEU A C 1
ATOM 711 O O . LEU A 1 91 ? -1.558 -10.628 55.403 1.00 54.81 91 LEU A O 1
ATOM 715 N N . LYS A 1 92 ? -1.596 -8.474 56.017 1.00 52.66 92 LYS A N 1
ATOM 716 C CA . LYS A 1 92 ? -1.332 -8.747 57.443 1.00 52.66 92 LYS A CA 1
ATOM 717 C C . LYS A 1 92 ? -2.451 -9.538 58.139 1.00 52.66 92 LYS A C 1
ATOM 719 O O . LYS A 1 92 ? -2.194 -10.194 59.141 1.00 52.66 92 LYS A O 1
ATOM 724 N N . ARG A 1 93 ? -3.683 -9.516 57.611 1.00 52.50 93 ARG A N 1
ATOM 725 C CA . ARG A 1 93 ? -4.825 -10.271 58.171 1.00 52.50 93 ARG A CA 1
ATOM 726 C C . ARG A 1 93 ? -4.919 -11.717 57.679 1.00 52.50 93 ARG A C 1
ATOM 728 O O . ARG A 1 93 ? -5.681 -12.487 58.254 1.00 52.50 93 ARG A O 1
ATOM 735 N N . ARG A 1 94 ? -4.176 -12.098 56.633 1.00 51.22 94 ARG A N 1
ATOM 736 C CA . ARG A 1 94 ? -4.240 -13.456 56.064 1.00 51.22 94 ARG A CA 1
ATOM 737 C C . ARG A 1 94 ? -3.199 -14.414 56.658 1.00 51.22 94 ARG A C 1
ATOM 739 O O . ARG A 1 94 ? -3.421 -15.616 56.629 1.00 51.22 94 ARG A O 1
ATOM 746 N N . ALA A 1 95 ? -2.121 -13.897 57.253 1.00 51.03 95 ALA A N 1
ATOM 747 C CA . ALA A 1 95 ? -1.067 -14.713 57.868 1.00 51.03 95 ALA A CA 1
ATOM 748 C C . ALA A 1 95 ? -1.411 -15.236 59.279 1.00 51.03 95 ALA A C 1
ATOM 750 O O . ALA A 1 95 ? -0.831 -16.217 59.726 1.00 51.03 95 ALA A O 1
ATOM 751 N N . SER A 1 96 ? -2.380 -14.638 59.980 1.00 54.62 96 SER A N 1
ATOM 752 C CA . SER A 1 96 ? -2.772 -15.047 61.340 1.00 54.62 96 SER A CA 1
ATOM 753 C C . SER A 1 96 ? -3.844 -16.144 61.394 1.00 54.62 96 SER A C 1
ATOM 755 O O . SER A 1 96 ? -4.342 -16.456 62.471 1.00 54.62 96 SER A O 1
ATOM 757 N N . ARG A 1 97 ? -4.228 -16.725 60.248 1.00 54.91 97 ARG A N 1
ATOM 758 C CA . ARG A 1 97 ? -5.272 -17.765 60.157 1.00 54.91 97 ARG A CA 1
ATOM 759 C C . ARG A 1 97 ? -4.767 -19.149 59.748 1.00 54.91 97 ARG A C 1
ATOM 761 O O . ARG A 1 97 ? -5.584 -20.044 59.596 1.00 54.91 97 ARG A O 1
ATOM 768 N N . ILE A 1 98 ? -3.459 -19.300 59.546 1.00 58.47 98 ILE A N 1
ATOM 769 C CA . ILE A 1 98 ? -2.835 -20.568 59.128 1.00 58.47 98 ILE A CA 1
ATOM 770 C C . ILE A 1 98 ? -2.092 -21.241 60.298 1.00 58.47 98 ILE A C 1
ATOM 772 O O . ILE A 1 98 ? -1.867 -22.441 60.265 1.00 58.47 98 ILE A O 1
ATOM 776 N N . PHE A 1 99 ? -1.791 -20.500 61.370 1.00 54.25 99 PHE A N 1
ATOM 777 C CA . PHE A 1 99 ? -1.252 -21.046 62.617 1.00 54.25 99 PHE A CA 1
ATOM 778 C C . PHE A 1 99 ? -2.253 -20.830 63.756 1.00 54.25 99 PHE A C 1
ATOM 780 O O . PHE A 1 99 ? -2.132 -19.894 64.547 1.00 54.25 99 PHE A O 1
ATOM 787 N N . LYS A 1 100 ? -3.282 -21.673 63.789 1.00 49.84 100 LYS A N 1
ATOM 788 C CA . LYS A 1 100 ? -4.000 -22.038 65.007 1.00 49.84 100 LYS A CA 1
ATOM 789 C C . LYS A 1 100 ? -4.342 -23.512 64.929 1.00 49.84 100 LYS A C 1
ATOM 791 O O . LYS A 1 100 ? -4.797 -23.917 63.838 1.00 49.84 100 LYS A O 1
#

Sequence (100 aa):
MTVVADTAWVAPDRPRAVTTEEGREFARRLGCKYVELSSKDNEPVVAVVTDLIREHRAGTRQIASPIAHGRAQPTYRDSPKKSVRSLARFLKRRASRIFK

Radius of gyration: 26.97 Å; chains: 1; bounding box: 43×37×79 Å

pLDDT: mean 73.53, std 20.19, range [38.44, 97.25]

Foldseek 3Di:
DEDEAEDQPDDPVRHDPADPVRQCVVCVVVVHHYYYDYPNVPPPVVVVVVVVVVVVVVVVVVVPDDPDDDDDDDDDPDDDPPPVVPVVVVVVVVVVPPPD

Secondary structure (DSSP, 8-state):
-EEEEE-TT-BTTB--SS-HHHHHHHHHHTT-EEEEEBTTTTBTHHHHHHHHHHHHHHHHHHHT---------------TTSTHHHHHHHHHTTGGGS--